Protein AF-A0A2V7W5N4-F1 (afdb_monomer)

Radius of gyration: 12.52 Å; Cα contacts (8 Å, |Δi|>4): 218; chains: 1; bounding box: 34×28×32 Å

Sequence (98 aa):
MAKWRATPAVEGRAATDADVKAGCAIFAVDGEPVDLDLPACAIVREEGVGEPTPVIVIQAERIEDGSVAIGYRLLDGGCGIASLEDVELLSEPDERFR

Solvent-accessible surface area (backbone atoms only — not comparable to full-atom values): 5632 Å² total; per-residue (Å²): 143,75,62,66,73,70,43,59,41,46,70,87,44,54,48,43,68,67,34,34,74,71,57,20,30,73,61,59,79,79,37,43,49,43,97,63,80,62,33,32,35,30,34,40,52,52,91,89,77,62,75,75,39,50,32,38,36,16,30,47,29,31,40,96,91,68,51,43,45,30,19,33,32,42,84,89,68,60,68,52,74,44,50,52,90,34,44,49,77,39,98,59,82,57,87,75,69,116

Nearest PDB structures (foldseek):
  7oyc-assembly1_E2  TM=7.199E-01  e=3.493E-02  Xenopus laevis
  7mq9-assembly1_L4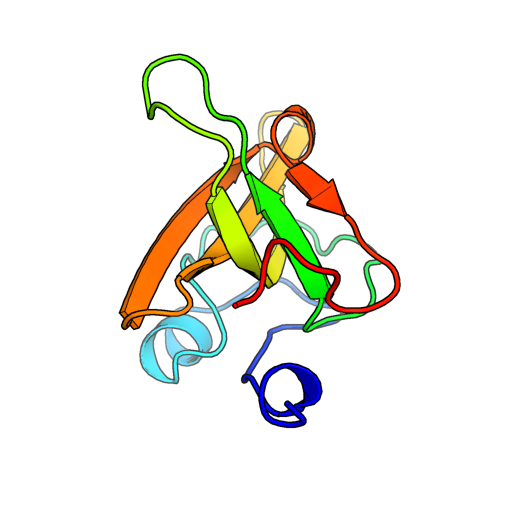  TM=7.610E-01  e=6.114E-02  Homo sapiens
  8b2l-assembly1_A1  TM=7.366E-01  e=4.887E-02  Nicotiana tabacum
  6hq9-assembly1_A  TM=7.669E-01  e=1.771E-01  Homo sapiens
  4bts-assembly1_AW  TM=6.909E-01  e=1.497E-01  Tetrahymena thermophila

Structure (mmCIF, N/CA/C/O backbone):
data_AF-A0A2V7W5N4-F1
#
_entry.id   AF-A0A2V7W5N4-F1
#
loop_
_atom_site.group_PDB
_atom_site.id
_atom_site.type_symbol
_atom_site.label_atom_id
_atom_site.label_alt_id
_atom_site.label_comp_id
_atom_site.label_asym_id
_atom_site.label_entity_id
_atom_site.label_seq_id
_atom_site.pdbx_PDB_ins_code
_atom_site.Cartn_x
_atom_site.Cartn_y
_atom_site.Cartn_z
_atom_site.occupancy
_atom_site.B_iso_or_equiv
_atom_site.auth_seq_id
_atom_site.auth_comp_id
_atom_site.auth_asym_id
_atom_site.auth_atom_id
_atom_site.pdbx_PDB_model_num
ATOM 1 N N . MET A 1 1 ? -19.803 -3.008 7.600 1.00 56.47 1 MET A N 1
ATOM 2 C CA . MET A 1 1 ? -18.468 -2.564 7.150 1.00 56.47 1 MET A CA 1
ATOM 3 C C . MET A 1 1 ? -17.701 -3.745 6.560 1.00 56.47 1 MET A C 1
ATOM 5 O O . MET A 1 1 ? -16.902 -4.352 7.247 1.00 56.47 1 MET A O 1
ATOM 9 N N . ALA A 1 2 ? -17.987 -4.114 5.305 1.00 59.06 2 ALA A N 1
ATOM 10 C CA . ALA A 1 2 ? -17.366 -5.265 4.623 1.00 59.06 2 ALA A CA 1
ATOM 11 C C . ALA A 1 2 ? -16.718 -4.890 3.273 1.00 59.06 2 ALA A C 1
ATOM 13 O O . ALA A 1 2 ? -16.298 -5.761 2.523 1.00 59.06 2 ALA A O 1
ATOM 14 N N . LYS A 1 3 ? -16.678 -3.595 2.928 1.00 80.56 3 LYS A N 1
ATOM 15 C CA . LYS A 1 3 ? -16.268 -3.146 1.589 1.00 80.56 3 LYS A CA 1
ATOM 16 C C . LYS A 1 3 ? -14.756 -3.017 1.420 1.00 80.56 3 LYS A C 1
ATOM 18 O O . LYS A 1 3 ? -14.288 -3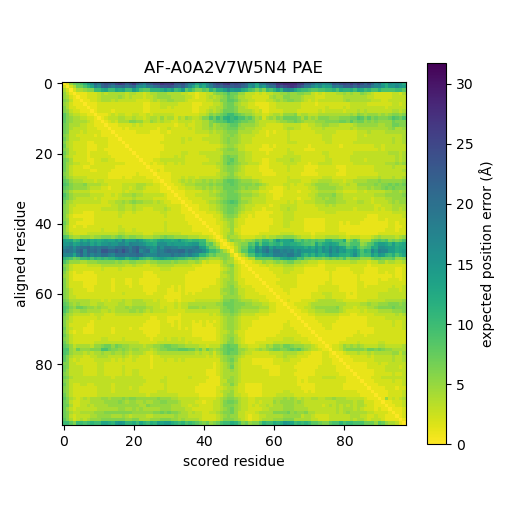.152 0.300 1.00 80.56 3 LYS A O 1
ATOM 23 N N . TRP A 1 4 ? -14.004 -2.805 2.502 1.00 90.62 4 TRP A N 1
ATOM 24 C CA . TRP A 1 4 ? -12.566 -2.541 2.406 1.00 90.62 4 TRP A CA 1
ATOM 25 C C . TRP A 1 4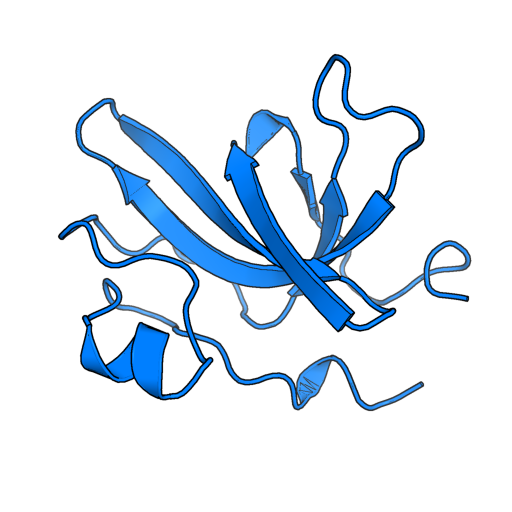 ? -11.798 -3.723 1.798 1.00 90.62 4 TRP A C 1
ATOM 27 O O . TRP A 1 4 ? -10.987 -3.504 0.908 1.00 90.62 4 TRP A O 1
ATOM 37 N N . ARG A 1 5 ? -12.145 -4.967 2.168 1.00 92.62 5 ARG A N 1
ATOM 38 C CA . ARG A 1 5 ? -11.549 -6.194 1.604 1.00 92.62 5 ARG A CA 1
ATOM 39 C C . ARG A 1 5 ? -11.793 -6.366 0.103 1.00 92.62 5 ARG A C 1
ATOM 41 O O . ARG A 1 5 ? -11.075 -7.109 -0.545 1.00 92.62 5 ARG A O 1
ATOM 48 N N . ALA A 1 6 ? -12.817 -5.710 -0.443 1.00 92.25 6 ALA A N 1
ATOM 49 C CA . ALA A 1 6 ? -13.132 -5.738 -1.870 1.00 92.25 6 ALA A CA 1
ATOM 50 C C . ALA A 1 6 ? -12.481 -4.576 -2.644 1.00 92.25 6 ALA A C 1
ATOM 52 O O . ALA A 1 6 ? -12.761 -4.409 -3.831 1.00 92.25 6 ALA A O 1
ATOM 53 N N . THR A 1 7 ? -11.665 -3.747 -1.983 1.00 93.88 7 THR A N 1
ATOM 54 C CA . THR A 1 7 ? -10.967 -2.635 -2.636 1.00 93.88 7 THR A CA 1
ATOM 55 C C . THR A 1 7 ? -9.903 -3.202 -3.573 1.00 93.88 7 THR A C 1
ATOM 57 O O . THR A 1 7 ? -9.068 -3.978 -3.113 1.00 93.88 7 THR A O 1
ATOM 60 N N . PRO A 1 8 ? -9.913 -2.840 -4.867 1.00 95.00 8 PRO A N 1
ATOM 61 C CA . PRO A 1 8 ? -8.890 -3.296 -5.796 1.00 95.00 8 PRO A CA 1
ATOM 62 C C . PRO A 1 8 ? -7.495 -2.852 -5.346 1.00 95.00 8 PRO A C 1
ATOM 64 O O . PRO A 1 8 ? -7.305 -1.689 -4.991 1.00 95.00 8 PRO A O 1
ATOM 67 N N . ALA A 1 9 ? -6.542 -3.779 -5.388 1.00 95.81 9 ALA A N 1
ATOM 68 C CA . ALA A 1 9 ? -5.164 -3.586 -4.956 1.00 95.81 9 ALA A CA 1
ATOM 69 C C . ALA A 1 9 ? -4.194 -4.328 -5.886 1.00 95.81 9 ALA A C 1
ATOM 71 O O . ALA A 1 9 ? -4.601 -5.233 -6.623 1.00 95.81 9 ALA A O 1
ATOM 72 N N . VAL A 1 10 ? -2.922 -3.937 -5.857 1.00 92.81 10 VAL A N 1
ATOM 73 C CA . VAL A 1 10 ? -1.822 -4.666 -6.500 1.00 92.81 10 VAL A CA 1
ATOM 74 C C . VAL A 1 10 ? -1.089 -5.479 -5.438 1.00 92.81 10 VAL A C 1
ATOM 76 O O . VAL A 1 10 ? -0.733 -4.950 -4.392 1.00 92.81 10 VAL A O 1
ATOM 79 N N . GLU A 1 11 ? -0.849 -6.758 -5.722 1.00 86.38 11 GLU A N 1
ATOM 80 C CA . GLU A 1 11 ? -0.189 -7.692 -4.809 1.00 86.38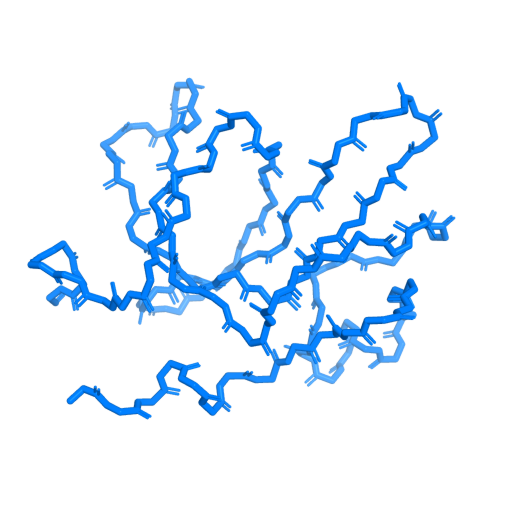 11 GLU A CA 1
ATOM 81 C C . GLU A 1 11 ? 0.905 -8.480 -5.546 1.00 86.38 11 GLU A C 1
ATOM 83 O O . GLU A 1 11 ? 0.729 -8.885 -6.700 1.00 86.38 11 GLU A O 1
ATOM 88 N N . GLY A 1 12 ? 2.047 -8.684 -4.883 1.00 87.19 12 GLY A N 1
ATOM 89 C CA . GLY A 1 12 ? 3.119 -9.576 -5.341 1.00 87.19 12 GLY A CA 1
ATOM 90 C C . GLY A 1 12 ? 3.903 -9.121 -6.579 1.00 87.19 12 GLY A C 1
ATOM 91 O O . GLY A 1 12 ? 4.707 -9.890 -7.104 1.00 87.19 12 GLY A O 1
ATOM 92 N N . ARG A 1 13 ? 3.691 -7.894 -7.069 1.00 93.25 13 ARG A N 1
ATOM 93 C CA . ARG A 1 13 ? 4.445 -7.294 -8.183 1.00 93.25 13 ARG A CA 1
ATOM 94 C C . ARG A 1 13 ? 4.412 -5.768 -8.130 1.00 93.25 13 ARG A C 1
ATOM 96 O O . ARG A 1 13 ? 3.528 -5.202 -7.498 1.00 93.25 13 ARG A O 1
ATOM 103 N N . ALA A 1 14 ? 5.321 -5.129 -8.861 1.00 93.38 14 ALA A N 1
ATOM 104 C CA . ALA A 1 14 ? 5.263 -3.695 -9.113 1.00 93.38 14 ALA A CA 1
ATOM 105 C C . ALA A 1 14 ? 4.017 -3.321 -9.931 1.00 93.38 14 ALA A C 1
ATOM 107 O O . ALA A 1 14 ? 3.565 -4.081 -10.807 1.00 93.38 14 ALA A O 1
ATOM 108 N N . ALA A 1 15 ? 3.459 -2.149 -9.652 1.00 96.44 15 ALA A N 1
ATOM 109 C CA . ALA A 1 15 ? 2.346 -1.594 -10.394 1.00 96.44 15 ALA A CA 1
ATOM 110 C C . ALA A 1 15 ? 2.778 -1.074 -11.770 1.00 96.44 15 ALA A C 1
ATOM 112 O O . ALA A 1 15 ? 3.878 -0.566 -11.981 1.00 96.44 15 ALA A O 1
ATOM 113 N N . THR A 1 16 ? 1.850 -1.171 -12.715 1.00 96.88 16 THR A N 1
ATOM 114 C CA . THR A 1 16 ? 1.972 -0.656 -14.078 1.00 96.88 16 THR A CA 1
ATOM 115 C C . THR A 1 16 ? 1.010 0.510 -14.295 1.00 96.88 16 THR A C 1
ATOM 117 O O . THR A 1 16 ? 0.027 0.668 -13.567 1.00 96.88 1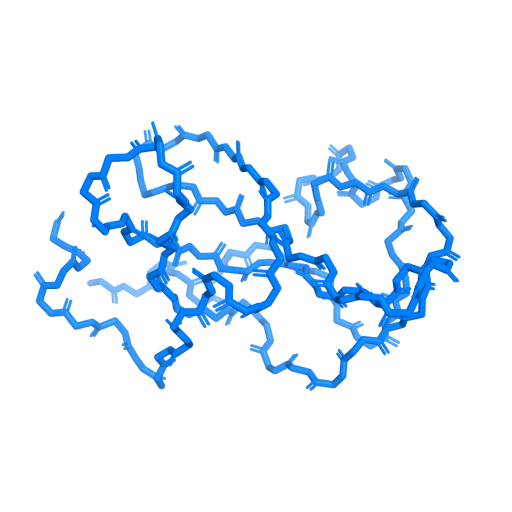6 THR A O 1
ATOM 120 N N . ASP A 1 17 ? 1.202 1.279 -15.368 1.00 97.38 17 ASP A N 1
ATOM 121 C CA . ASP A 1 17 ? 0.250 2.327 -15.771 1.00 97.38 17 ASP A CA 1
ATOM 122 C C . ASP A 1 17 ? -1.181 1.794 -15.964 1.00 97.38 17 ASP A C 1
ATOM 124 O O . ASP A 1 17 ? -2.167 2.502 -15.737 1.00 97.38 17 ASP A O 1
ATOM 128 N N . ALA A 1 18 ? -1.318 0.527 -16.372 1.00 97.12 18 ALA A N 1
ATOM 129 C CA . ALA A 1 18 ? -2.616 -0.118 -16.513 1.00 97.12 18 ALA A CA 1
ATOM 130 C C . ALA A 1 18 ? -3.305 -0.321 -15.155 1.00 97.12 18 ALA A C 1
ATOM 132 O O . ALA A 1 18 ? -4.521 -0.156 -15.071 1.00 97.12 18 ALA A O 1
ATOM 133 N N . ASP A 1 19 ? -2.547 -0.615 -14.096 1.00 97.31 19 ASP A N 1
ATOM 134 C CA . ASP A 1 19 ? -3.076 -0.778 -12.737 1.00 97.31 19 ASP A CA 1
ATOM 135 C C . ASP A 1 19 ? -3.545 0.549 -12.152 1.00 97.31 19 ASP A C 1
ATOM 137 O O . ASP A 1 19 ? -4.620 0.620 -11.550 1.00 97.31 19 ASP A O 1
ATOM 141 N N . VAL A 1 20 ? -2.779 1.617 -12.394 1.00 97.00 20 VAL A N 1
ATOM 142 C CA . VAL A 1 20 ? -3.163 2.982 -12.015 1.00 97.00 20 VAL A CA 1
ATOM 143 C C . VAL A 1 20 ? -4.458 3.371 -12.726 1.00 97.00 20 VAL A C 1
ATOM 145 O O . VAL A 1 20 ? -5.414 3.818 -12.091 1.00 97.00 20 VAL A O 1
ATOM 148 N N . LYS A 1 21 ? -4.550 3.113 -14.037 1.00 96.56 21 LYS A N 1
ATOM 149 C CA . LYS A 1 21 ? -5.762 3.375 -14.828 1.00 96.56 21 LYS A CA 1
ATOM 150 C C . LYS A 1 21 ? -6.961 2.525 -14.392 1.00 96.56 21 LYS A C 1
ATOM 152 O O . LYS A 1 21 ? -8.095 2.994 -14.479 1.00 96.56 21 LYS A O 1
ATOM 157 N N . ALA A 1 22 ? -6.728 1.293 -13.942 1.00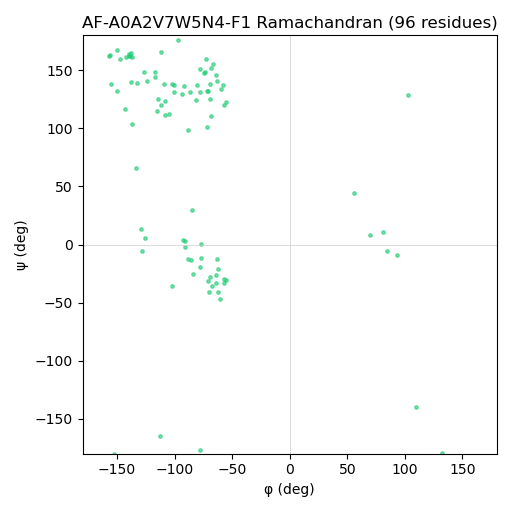 95.44 22 ALA A N 1
ATOM 158 C CA . ALA A 1 22 ? -7.757 0.405 -13.403 1.00 95.44 22 ALA A CA 1
ATOM 159 C C . ALA A 1 22 ? -8.167 0.759 -11.961 1.00 95.44 22 ALA A C 1
ATOM 161 O O . ALA A 1 22 ? -9.175 0.251 -11.471 1.00 95.44 22 ALA A O 1
ATOM 162 N N . GLY A 1 23 ? -7.417 1.637 -11.288 1.00 94.12 23 GLY A N 1
ATOM 163 C CA . GLY A 1 23 ? -7.676 2.051 -9.912 1.00 94.12 23 GLY A CA 1
ATOM 164 C C . GLY A 1 23 ? -7.173 1.072 -8.847 1.00 94.12 23 GLY A C 1
ATOM 165 O O . GLY A 1 23 ? -7.502 1.262 -7.675 1.00 94.12 23 GLY A O 1
ATOM 166 N N . CYS A 1 24 ? -6.367 0.077 -9.220 1.00 95.62 24 CYS A N 1
ATOM 167 C CA . CYS A 1 24 ? -5.757 -0.890 -8.299 1.00 95.62 24 CYS A CA 1
ATOM 168 C C . CYS A 1 24 ? -4.436 -0.386 -7.693 1.00 95.62 24 CYS A C 1
ATOM 170 O O . CYS A 1 24 ? -3.944 -0.971 -6.738 1.00 95.62 24 CYS A O 1
ATOM 172 N N . ALA A 1 25 ? -3.875 0.691 -8.244 1.00 97.19 25 ALA A N 1
ATOM 173 C CA . ALA A 1 25 ? -2.648 1.341 -7.793 1.00 97.19 25 ALA A CA 1
ATOM 174 C C . ALA A 1 25 ? -2.803 2.872 -7.816 1.00 97.19 25 ALA A C 1
ATOM 176 O O . ALA A 1 25 ? -3.746 3.407 -8.415 1.00 97.19 25 ALA A O 1
ATOM 177 N N . ILE A 1 26 ? -1.886 3.574 -7.150 1.00 97.12 26 ILE A N 1
ATOM 178 C CA . ILE A 1 26 ? -1.786 5.041 -7.135 1.00 97.12 26 ILE A CA 1
ATOM 179 C C . ILE A 1 26 ? -0.664 5.530 -8.054 1.00 97.12 26 ILE A C 1
ATOM 181 O O . ILE A 1 26 ? -0.826 6.557 -8.711 1.00 97.12 26 ILE A 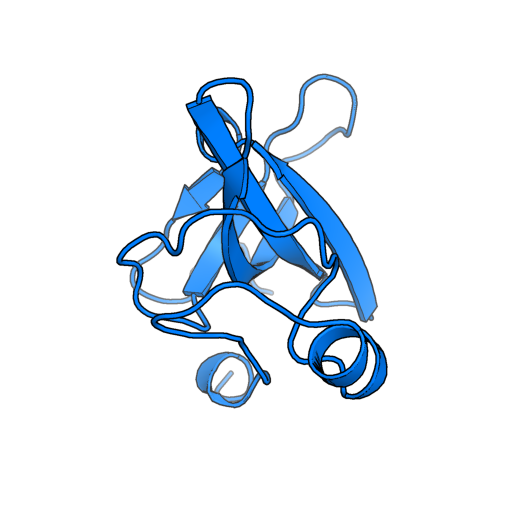O 1
ATOM 185 N N . PHE A 1 27 ? 0.440 4.789 -8.138 1.00 96.56 27 PHE A N 1
ATOM 186 C CA . PHE A 1 27 ? 1.615 5.152 -8.931 1.00 96.56 27 PHE A CA 1
ATOM 187 C C . PHE A 1 27 ? 2.195 3.940 -9.672 1.00 96.56 27 PHE A C 1
ATOM 189 O O . PHE A 1 27 ? 1.905 2.802 -9.315 1.00 96.56 27 PHE A O 1
ATOM 196 N N . ALA A 1 28 ? 3.019 4.194 -10.691 1.00 96.19 28 ALA A N 1
ATOM 197 C CA . ALA A 1 28 ? 3.790 3.187 -11.417 1.00 96.19 28 ALA A CA 1
ATOM 198 C C . ALA A 1 28 ? 5.207 3.734 -11.638 1.00 96.19 28 ALA A C 1
ATOM 200 O O . ALA A 1 28 ? 5.405 4.644 -12.442 1.00 96.19 28 ALA A O 1
ATOM 201 N N . VAL A 1 29 ? 6.172 3.239 -10.861 1.00 93.88 29 VAL A N 1
ATOM 202 C CA . VAL A 1 29 ? 7.551 3.772 -10.822 1.00 93.88 29 VAL A CA 1
ATOM 203 C C . VAL A 1 29 ? 8.620 2.693 -10.995 1.00 93.88 29 VAL A C 1
ATOM 205 O O . VAL A 1 29 ? 9.787 2.963 -10.748 1.00 93.88 29 VAL A O 1
ATOM 208 N N . ASP A 1 30 ? 8.223 1.491 -11.424 1.00 92.44 30 ASP A N 1
ATOM 209 C CA . ASP A 1 30 ? 9.116 0.329 -11.569 1.00 92.44 30 ASP A CA 1
ATOM 210 C C . ASP A 1 30 ? 9.858 -0.015 -10.259 1.00 92.44 30 ASP A C 1
ATOM 212 O O . ASP A 1 30 ? 11.067 -0.238 -10.238 1.00 92.44 30 ASP A O 1
ATOM 216 N N . GLY A 1 31 ? 9.124 0.005 -9.138 1.00 93.25 31 GLY A N 1
ATOM 217 C CA . GLY A 1 31 ? 9.643 -0.377 -7.826 1.00 93.25 31 GLY A CA 1
ATOM 218 C C . GLY A 1 31 ? 9.731 -1.893 -7.637 1.00 93.25 31 GLY A C 1
ATOM 219 O O . GLY A 1 31 ? 9.415 -2.687 -8.521 1.00 93.25 31 GLY A O 1
ATOM 220 N N . GLU A 1 32 ? 10.127 -2.318 -6.443 1.00 95.50 32 GLU A N 1
ATOM 221 C CA . GLU A 1 32 ? 10.108 -3.725 -6.046 1.00 95.50 32 GLU A CA 1
ATOM 222 C C . GLU A 1 32 ? 8.880 -4.017 -5.172 1.00 95.50 32 GLU A C 1
ATOM 224 O O . GLU A 1 32 ? 8.573 -3.236 -4.266 1.00 95.50 32 GLU A O 1
ATOM 229 N N . PRO A 1 33 ? 8.168 -5.137 -5.380 1.00 92.38 33 PRO A N 1
ATOM 230 C CA . PRO A 1 33 ? 7.028 -5.483 -4.540 1.00 92.38 33 PRO A CA 1
ATOM 231 C C . PRO A 1 33 ? 7.444 -5.710 -3.085 1.00 92.38 33 PRO A C 1
ATOM 233 O O . PRO A 1 33 ? 8.464 -6.343 -2.805 1.00 92.38 33 PRO A O 1
ATOM 236 N N . VAL A 1 34 ? 6.611 -5.245 -2.156 1.00 94.00 34 VAL A N 1
ATOM 237 C CA . VAL A 1 34 ? 6.731 -5.555 -0.727 1.00 94.00 34 VAL A CA 1
ATOM 238 C C . VAL A 1 34 ? 5.696 -6.610 -0.351 1.00 94.00 34 VAL A C 1
ATOM 240 O O . VAL A 1 34 ? 4.551 -6.548 -0.793 1.00 94.00 34 VAL A O 1
ATOM 243 N N . ASP A 1 35 ? 6.111 -7.582 0.461 1.00 92.62 35 ASP A N 1
ATOM 244 C CA . ASP A 1 35 ? 5.224 -8.618 0.989 1.00 92.62 35 ASP A CA 1
ATOM 245 C C . ASP A 1 35 ? 4.293 -8.014 2.052 1.00 92.62 35 ASP A C 1
ATOM 247 O O . ASP A 1 35 ? 4.710 -7.718 3.176 1.00 92.62 35 ASP A O 1
ATOM 251 N N . LEU A 1 36 ? 3.053 -7.743 1.650 1.00 91.81 36 LEU A N 1
ATOM 252 C CA . LEU A 1 36 ? 1.998 -7.175 2.478 1.00 91.81 36 LEU A CA 1
ATOM 253 C C . LEU A 1 36 ? 0.644 -7.688 1.973 1.00 91.81 36 LEU A C 1
ATOM 255 O O . LEU A 1 36 ? 0.360 -7.603 0.780 1.00 91.81 36 LEU A O 1
ATOM 259 N N . ASP A 1 37 ? -0.203 -8.166 2.885 1.00 92.94 37 ASP A N 1
ATOM 260 C CA . ASP A 1 37 ? -1.559 -8.607 2.551 1.00 92.94 37 ASP A CA 1
ATOM 261 C C . ASP A 1 37 ? -2.415 -7.396 2.155 1.00 92.94 37 ASP A C 1
ATOM 263 O O . ASP A 1 37 ? -2.738 -6.559 3.002 1.00 92.94 37 ASP A O 1
ATOM 267 N N . LEU A 1 38 ? -2.789 -7.290 0.876 1.00 94.75 38 LEU A N 1
ATOM 268 C CA . LEU A 1 38 ? -3.547 -6.156 0.343 1.00 94.75 38 LEU A CA 1
ATOM 269 C C . LEU A 1 38 ? -4.934 -6.566 -0.195 1.00 94.75 38 LEU A C 1
ATOM 271 O O . LEU A 1 38 ? -5.101 -7.664 -0.719 1.00 94.75 38 LEU A O 1
ATOM 275 N N . PRO A 1 39 ? -5.953 -5.686 -0.108 1.00 96.19 39 PRO A N 1
ATOM 276 C CA . PRO A 1 39 ? -5.921 -4.386 0.564 1.00 96.19 39 PRO A CA 1
ATOM 277 C C . PRO A 1 39 ? -5.764 -4.534 2.087 1.00 96.19 39 PRO A C 1
ATOM 279 O O . PRO A 1 39 ? -6.164 -5.555 2.637 1.00 96.19 39 PRO A O 1
ATOM 282 N N . ALA A 1 40 ? -5.231 -3.512 2.763 1.00 96.12 40 ALA A N 1
ATOM 283 C CA . ALA A 1 40 ? -5.072 -3.478 4.222 1.00 96.12 40 ALA A CA 1
ATOM 284 C C . ALA A 1 40 ? -5.694 -2.218 4.830 1.00 96.12 40 ALA A C 1
ATOM 286 O O . ALA A 1 40 ? -5.701 -1.151 4.216 1.00 96.12 40 ALA A O 1
ATOM 287 N N . CYS A 1 41 ? -6.197 -2.317 6.057 1.00 96.88 41 CYS A N 1
ATOM 288 C CA . CYS A 1 41 ? -6.596 -1.144 6.829 1.00 96.88 41 CYS A CA 1
ATOM 289 C C . CYS A 1 41 ? -5.365 -0.504 7.464 1.00 96.88 41 CYS A C 1
ATOM 291 O O . CYS A 1 41 ? -4.519 -1.205 8.012 1.00 96.88 41 CYS A O 1
ATOM 293 N N . ALA A 1 42 ? -5.276 0.822 7.422 1.00 96.75 42 ALA A N 1
ATOM 294 C CA . ALA A 1 42 ? -4.208 1.539 8.098 1.00 96.75 42 ALA A CA 1
ATOM 295 C C . ALA A 1 42 ? -4.639 2.929 8.560 1.00 96.75 42 ALA A C 1
ATOM 297 O O . ALA A 1 42 ? -5.668 3.446 8.123 1.00 96.75 42 ALA A O 1
ATOM 298 N N . ILE A 1 43 ? -3.822 3.540 9.412 1.00 96.06 43 ILE A N 1
ATOM 299 C CA . ILE A 1 43 ? -3.897 4.960 9.747 1.00 96.06 43 ILE A CA 1
ATOM 300 C C . ILE A 1 43 ? -2.636 5.652 9.234 1.00 96.06 43 ILE A C 1
ATOM 302 O O . ILE A 1 43 ? -1.535 5.251 9.599 1.00 96.06 43 ILE A O 1
ATOM 306 N N . VAL A 1 44 ? -2.794 6.698 8.425 1.00 94.75 44 VAL A N 1
ATOM 307 C CA . VAL A 1 44 ? -1.679 7.538 7.959 1.00 94.75 44 VAL A CA 1
ATOM 308 C C . VAL A 1 44 ? -1.490 8.719 8.911 1.00 94.75 44 VAL A C 1
ATOM 310 O O . VAL A 1 44 ? -2.465 9.346 9.339 1.00 94.75 44 VAL A O 1
ATOM 313 N N . ARG A 1 45 ? -0.232 9.011 9.251 1.00 90.06 45 ARG A N 1
ATOM 314 C CA . ARG A 1 45 ? 0.205 10.095 10.141 1.00 90.06 45 ARG A CA 1
ATOM 315 C C . ARG A 1 45 ? 1.381 10.852 9.522 1.00 90.06 45 ARG A C 1
ATOM 317 O O . ARG A 1 45 ? 2.482 10.818 10.050 1.00 90.06 45 ARG A O 1
ATOM 324 N N . GLU A 1 46 ? 1.144 11.535 8.412 1.00 74.94 46 GLU A N 1
ATOM 325 C CA . GLU A 1 46 ? 2.179 12.352 7.776 1.00 74.94 46 GLU A CA 1
ATOM 326 C C . GLU A 1 46 ? 2.351 13.687 8.526 1.00 74.94 46 GLU A C 1
ATOM 328 O O . GLU A 1 46 ? 1.371 14.385 8.832 1.00 74.94 46 GLU A O 1
ATOM 333 N N . GLU A 1 47 ? 3.597 14.053 8.841 1.00 64.81 47 GLU A N 1
ATOM 334 C CA . GLU A 1 47 ? 3.903 15.338 9.474 1.00 64.81 47 GLU A CA 1
ATOM 335 C C . GLU A 1 47 ? 3.376 16.503 8.617 1.00 64.81 47 GLU A C 1
ATOM 337 O O . GLU A 1 47 ? 3.762 16.698 7.469 1.00 64.81 47 GLU A O 1
ATOM 342 N N . GLY A 1 48 ? 2.484 17.314 9.192 1.00 61.97 48 GLY A N 1
ATOM 343 C CA . GLY A 1 48 ? 1.905 18.486 8.525 1.00 61.97 48 GLY A CA 1
ATOM 344 C C . GLY A 1 48 ? 0.581 18.247 7.790 1.00 61.97 48 GLY A C 1
ATOM 345 O O . GLY A 1 48 ? -0.067 19.230 7.428 1.00 61.97 48 GLY A O 1
ATOM 346 N N . VAL A 1 49 ? 0.126 16.995 7.638 1.00 57.69 49 VAL A N 1
ATOM 347 C CA . VAL A 1 49 ? -1.168 16.659 6.996 1.00 57.69 49 VAL A CA 1
ATOM 348 C C . VAL A 1 49 ? -2.343 16.649 7.987 1.00 57.69 49 VAL A C 1
ATOM 350 O O . VAL A 1 49 ? -3.501 16.742 7.586 1.00 57.69 49 VAL A O 1
ATOM 353 N N . GLY A 1 50 ? -2.066 16.687 9.292 1.00 65.62 50 GLY A N 1
ATOM 354 C CA . GLY A 1 50 ? -3.071 16.919 10.332 1.00 65.62 50 GLY A CA 1
ATOM 355 C C . GLY A 1 50 ? -3.361 15.685 11.179 1.00 65.62 50 GLY A C 1
ATOM 356 O O . GLY A 1 50 ? -2.442 14.992 11.612 1.00 65.62 50 GLY A O 1
ATOM 357 N N . GLU A 1 51 ? -4.638 15.46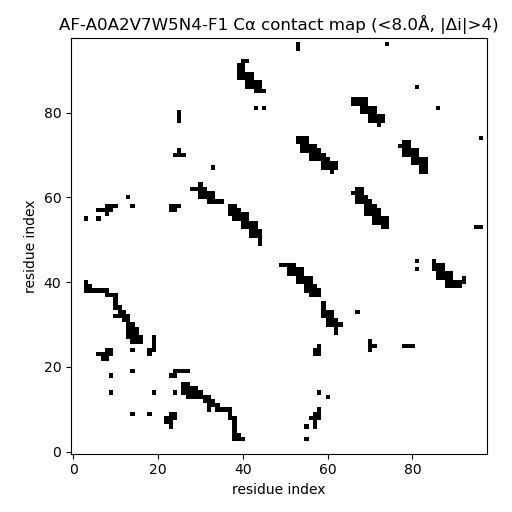8 11.504 1.00 81.25 51 GLU A N 1
ATOM 358 C CA . GLU A 1 51 ? -5.060 14.367 12.371 1.00 81.25 51 GLU A CA 1
ATOM 359 C C . GLU A 1 51 ? -4.861 12.989 11.707 1.00 81.25 51 GLU A C 1
ATOM 361 O O . GLU A 1 51 ? -4.916 12.870 10.479 1.00 81.25 51 GLU A O 1
ATOM 366 N N . PRO A 1 52 ? -4.652 11.924 12.506 1.00 90.19 52 PRO A N 1
ATOM 367 C CA . PRO A 1 52 ? -4.484 10.568 11.994 1.00 90.19 52 PRO A CA 1
ATOM 368 C C . PRO A 1 52 ? -5.665 10.163 11.113 1.00 90.19 52 PRO A C 1
ATOM 370 O O . PRO A 1 52 ? -6.812 10.176 11.563 1.00 90.19 52 PRO A O 1
ATOM 373 N N . THR A 1 53 ? -5.383 9.788 9.869 1.00 92.81 53 THR A N 1
ATOM 374 C CA . THR A 1 53 ? -6.423 9.571 8.859 1.00 92.81 53 THR A CA 1
ATOM 375 C C . THR A 1 53 ? -6.573 8.079 8.556 1.00 92.81 53 THR A C 1
ATOM 377 O O . THR A 1 53 ? -5.584 7.439 8.191 1.00 92.81 53 THR A O 1
ATOM 380 N N . PRO A 1 54 ? -7.775 7.491 8.700 1.00 95.12 54 PRO A N 1
ATOM 381 C CA . PRO A 1 54 ? -8.022 6.102 8.337 1.00 95.12 54 PRO A CA 1
ATOM 382 C C . PRO A 1 54 ? -8.039 5.925 6.815 1.00 95.12 54 PRO A C 1
ATOM 384 O O . PRO A 1 54 ? -8.707 6.666 6.091 1.00 95.12 54 PRO A O 1
ATOM 387 N N . VAL A 1 55 ? -7.321 4.916 6.326 1.00 95.81 55 VAL A N 1
ATOM 388 C CA . VAL A 1 55 ? -7.154 4.649 4.894 1.00 95.81 55 VAL A CA 1
ATOM 389 C C . VAL A 1 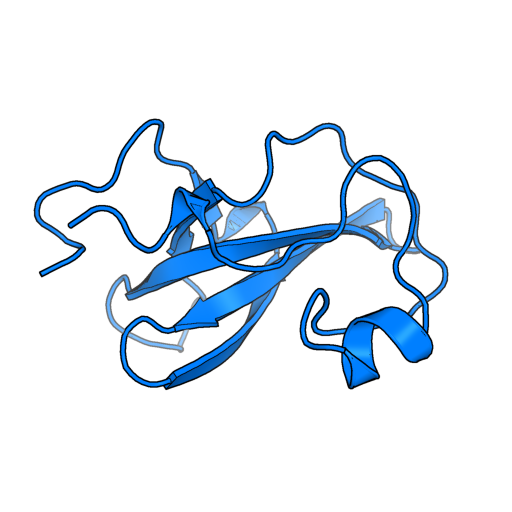55 ? -7.217 3.159 4.579 1.00 95.81 55 VAL A C 1
ATOM 391 O O . VAL A 1 55 ? -7.059 2.299 5.446 1.00 95.81 55 VAL A O 1
ATOM 394 N N . ILE A 1 56 ? -7.411 2.847 3.301 1.00 96.75 56 ILE A N 1
ATOM 395 C CA . ILE A 1 56 ? -7.256 1.495 2.766 1.00 96.75 56 ILE A CA 1
ATOM 396 C C . ILE A 1 56 ? -5.994 1.480 1.911 1.00 96.75 56 ILE A C 1
ATOM 398 O O . ILE A 1 56 ? -5.957 2.109 0.854 1.00 96.75 56 ILE A O 1
ATOM 402 N N . VAL A 1 57 ? -4.964 0.778 2.366 1.00 97.00 57 VAL A N 1
ATOM 403 C CA . VAL A 1 57 ? -3.744 0.547 1.594 1.00 97.00 57 VAL A CA 1
ATOM 404 C C . VAL A 1 57 ? -4.059 -0.417 0.458 1.00 97.00 57 VAL A C 1
ATOM 406 O O . VAL A 1 57 ? -4.692 -1.450 0.677 1.00 97.00 57 VAL A O 1
ATOM 409 N N . ILE A 1 58 ? -3.628 -0.066 -0.751 1.00 97.12 58 ILE A N 1
ATOM 410 C CA . ILE A 1 58 ? -3.866 -0.847 -1.974 1.00 97.12 58 ILE A CA 1
ATOM 411 C C . ILE A 1 58 ? -2.588 -1.139 -2.766 1.00 97.12 58 ILE A C 1
ATOM 413 O O . ILE A 1 58 ? -2.637 -1.841 -3.771 1.00 97.12 58 ILE A O 1
ATOM 417 N N . GLN A 1 59 ? -1.455 -0.583 -2.340 1.00 97.06 59 GLN A N 1
ATOM 418 C CA . GLN A 1 59 ? -0.166 -0.741 -3.002 1.00 97.06 59 GLN A CA 1
ATOM 419 C C . GLN A 1 59 ? 0.958 -0.532 -1.984 1.00 97.06 59 GLN A C 1
ATOM 421 O O . GLN A 1 59 ? 0.885 0.399 -1.179 1.00 97.06 59 GLN A O 1
ATOM 426 N N . ALA A 1 60 ? 1.996 -1.364 -2.051 1.00 96.62 60 ALA A N 1
ATOM 427 C CA . ALA A 1 60 ? 3.225 -1.212 -1.280 1.00 96.62 60 ALA A CA 1
ATOM 428 C C . ALA A 1 60 ? 4.428 -1.638 -2.130 1.00 96.62 60 ALA A C 1
ATOM 430 O O . ALA A 1 60 ? 4.537 -2.799 -2.528 1.00 96.62 60 ALA A O 1
ATOM 431 N N . GLU A 1 61 ? 5.326 -0.697 -2.412 1.00 97.00 61 GLU A N 1
ATOM 432 C CA . GLU A 1 61 ? 6.503 -0.931 -3.251 1.00 97.00 61 GLU A CA 1
ATOM 433 C C . GLU A 1 61 ? 7.735 -0.260 -2.654 1.00 97.00 61 GLU A C 1
ATOM 435 O O . GLU A 1 61 ? 7.667 0.862 -2.152 1.00 97.00 61 GLU A O 1
ATOM 440 N N . ARG A 1 62 ? 8.878 -0.944 -2.717 1.00 96.94 62 ARG A N 1
ATOM 441 C CA . ARG A 1 62 ? 10.178 -0.356 -2.413 1.00 96.94 62 ARG A CA 1
ATOM 442 C C . ARG A 1 62 ? 10.665 0.411 -3.637 1.00 96.94 62 ARG A C 1
ATOM 444 O O . ARG A 1 62 ? 10.753 -0.161 -4.720 1.00 96.94 62 ARG A O 1
ATOM 451 N N . ILE A 1 63 ? 10.971 1.690 -3.468 1.00 95.00 63 ILE A N 1
ATOM 452 C CA . ILE A 1 63 ? 11.445 2.562 -4.551 1.00 95.00 63 ILE A CA 1
ATOM 453 C C . ILE A 1 63 ? 12.980 2.668 -4.542 1.00 95.00 63 ILE A C 1
ATOM 455 O O . ILE A 1 63 ? 13.642 2.103 -3.671 1.00 95.00 63 ILE A O 1
ATOM 459 N N . GLU A 1 64 ? 13.557 3.367 -5.525 1.00 92.94 64 GLU A N 1
ATOM 460 C CA . GLU A 1 64 ? 15.008 3.387 -5.796 1.00 92.94 64 GLU A CA 1
ATOM 461 C C . GLU A 1 64 ? 15.870 3.832 -4.599 1.00 92.94 64 GLU A C 1
ATOM 463 O O . GLU A 1 64 ? 16.972 3.322 -4.403 1.00 92.94 64 GLU A O 1
ATOM 468 N N . ASP A 1 65 ? 15.365 4.737 -3.756 1.00 93.19 65 ASP A N 1
ATOM 469 C CA . ASP A 1 65 ? 16.069 5.201 -2.552 1.00 93.19 65 ASP A CA 1
ATOM 470 C C . ASP A 1 65 ? 16.029 4.198 -1.379 1.00 93.19 65 ASP A C 1
ATOM 472 O O . ASP A 1 65 ? 16.598 4.443 -0.313 1.00 93.19 65 ASP A O 1
ATOM 476 N N . GLY A 1 66 ? 15.380 3.049 -1.580 1.00 94.25 66 GLY A N 1
ATOM 477 C CA . GLY A 1 66 ? 15.226 1.980 -0.607 1.00 94.25 66 GLY A CA 1
ATOM 478 C C . GLY A 1 66 ? 14.057 2.167 0.361 1.00 94.25 66 GLY A C 1
ATOM 479 O O . GLY A 1 66 ? 13.787 1.240 1.131 1.00 94.25 66 GLY A O 1
ATOM 480 N N . SER A 1 67 ? 13.349 3.299 0.333 1.00 95.44 67 SER A N 1
ATOM 481 C CA . SER A 1 67 ? 12.130 3.513 1.118 1.00 95.44 67 SER A CA 1
ATOM 482 C C . SER A 1 67 ? 10.952 2.707 0.557 1.00 95.44 67 SER A C 1
ATOM 484 O O . SER A 1 67 ? 10.975 2.248 -0.586 1.00 95.44 67 SER A O 1
ATOM 486 N N . VAL A 1 68 ? 9.928 2.477 1.385 1.00 96.62 68 VAL A N 1
ATOM 487 C CA . VAL A 1 68 ? 8.695 1.793 0.967 1.00 96.62 68 VAL A CA 1
ATOM 488 C C . VAL A 1 68 ? 7.591 2.827 0.808 1.00 96.62 68 VAL A C 1
ATOM 490 O O . VAL A 1 68 ? 7.128 3.396 1.798 1.00 96.62 68 VAL A O 1
ATOM 493 N N . ALA A 1 69 ? 7.162 3.030 -0.433 1.00 96.44 69 ALA A N 1
ATOM 494 C CA . ALA A 1 69 ? 6.043 3.880 -0.789 1.00 96.44 69 ALA A CA 1
ATOM 495 C C . ALA A 1 69 ? 4.730 3.091 -0.708 1.00 96.44 69 ALA A C 1
ATOM 497 O O . ALA A 1 69 ? 4.592 1.993 -1.255 1.00 96.44 69 ALA A O 1
ATOM 498 N N . ILE A 1 70 ? 3.750 3.681 -0.034 1.00 96.56 70 ILE A N 1
ATOM 499 C CA . ILE A 1 70 ? 2.428 3.123 0.214 1.00 96.56 70 ILE A CA 1
ATOM 500 C C . ILE A 1 70 ? 1.400 3.926 -0.569 1.00 96.56 70 ILE A C 1
ATOM 502 O O . ILE A 1 70 ? 1.235 5.119 -0.335 1.00 96.56 70 ILE A O 1
ATOM 506 N N . GLY A 1 71 ? 0.677 3.274 -1.476 1.00 96.56 71 GLY A N 1
ATOM 507 C CA . GLY A 1 71 ? -0.485 3.852 -2.144 1.00 96.56 71 GLY A CA 1
ATOM 508 C C . GLY A 1 71 ? -1.768 3.486 -1.402 1.00 96.56 71 GLY A C 1
ATOM 509 O O . GLY A 1 71 ? -2.017 2.310 -1.124 1.00 96.56 71 GLY A O 1
ATOM 510 N N . TYR A 1 72 ? -2.610 4.475 -1.100 1.00 96.50 72 TYR A N 1
ATOM 511 C CA . TYR A 1 72 ? -3.836 4.259 -0.329 1.00 96.50 72 TYR A CA 1
ATOM 512 C C . TYR A 1 72 ? -5.056 5.004 -0.886 1.00 96.50 72 TYR A C 1
ATOM 514 O O . TYR A 1 72 ? -4.951 5.965 -1.652 1.00 96.50 72 TYR A O 1
ATOM 522 N N . ARG A 1 73 ? -6.245 4.558 -0.470 1.00 95.75 73 ARG A N 1
ATOM 523 C CA . ARG A 1 73 ? -7.544 5.202 -0.703 1.00 95.75 73 ARG A CA 1
ATOM 524 C C . ARG A 1 73 ? -8.092 5.782 0.596 1.00 95.75 73 ARG A C 1
ATOM 526 O O . ARG A 1 73 ? -8.050 5.123 1.634 1.00 95.75 73 ARG A O 1
ATOM 533 N N . LEU A 1 74 ? -8.648 6.987 0.511 1.00 93.56 74 LEU A N 1
ATOM 534 C CA . LEU A 1 74 ? -9.414 7.596 1.601 1.00 93.56 74 LEU A CA 1
ATOM 535 C C . LEU A 1 74 ? -10.823 6.989 1.663 1.00 93.56 74 LEU A C 1
ATOM 537 O O . LEU A 1 74 ? -11.367 6.563 0.638 1.00 93.56 74 LEU A O 1
ATOM 541 N N . LEU A 1 75 ? -11.426 6.958 2.854 1.00 91.69 75 LEU A N 1
ATOM 542 C CA . LEU A 1 75 ? -12.758 6.370 3.055 1.00 91.69 75 LEU A CA 1
ATOM 543 C C . LEU A 1 75 ? -13.889 7.185 2.404 1.00 91.69 75 LEU A C 1
ATOM 545 O O . LEU A 1 75 ? -14.910 6.614 2.018 1.00 91.69 75 LEU A O 1
ATOM 549 N N . ASP A 1 76 ? -13.708 8.497 2.268 1.00 88.56 76 ASP A N 1
ATOM 550 C CA . ASP A 1 76 ? -14.657 9.454 1.684 1.00 88.56 76 ASP A CA 1
ATOM 551 C C . ASP A 1 76 ? -14.470 9.667 0.171 1.00 88.56 76 ASP A C 1
ATOM 553 O O . ASP A 1 76 ? -15.269 10.350 -0.473 1.00 88.56 76 ASP A O 1
ATOM 557 N N . GLY A 1 77 ? -13.471 9.010 -0.415 1.00 83.06 77 GLY A N 1
ATOM 558 C CA . GLY A 1 77 ? -13.127 9.129 -1.823 1.00 83.06 77 GLY A CA 1
ATOM 559 C C . GLY A 1 77 ? -11.901 10.010 -2.033 1.00 83.06 77 GLY A C 1
ATOM 560 O O . GLY A 1 77 ? -11.809 11.133 -1.560 1.00 83.06 77 GLY A O 1
ATOM 561 N N . GLY A 1 78 ? -10.938 9.480 -2.779 1.00 91.00 78 GLY A N 1
ATOM 562 C CA . GLY A 1 78 ? -9.635 10.101 -2.982 1.00 91.00 78 GLY A CA 1
ATOM 563 C C . GLY A 1 78 ? -8.515 9.092 -2.777 1.00 91.00 78 GLY A C 1
ATOM 564 O O . GLY A 1 78 ? -8.749 7.903 -2.531 1.00 91.00 78 GLY A O 1
ATOM 565 N N . CYS A 1 79 ? -7.285 9.561 -2.919 1.00 94.75 79 CYS A N 1
ATOM 566 C CA . CYS A 1 79 ? -6.097 8.750 -2.718 1.00 94.75 79 CYS A CA 1
ATOM 567 C C . CYS A 1 79 ? -4.882 9.592 -2.387 1.00 94.75 79 CYS A C 1
ATOM 569 O O . CYS A 1 79 ? -4.848 10.783 -2.688 1.00 94.75 79 CYS A O 1
ATOM 571 N N . GLY A 1 80 ? -3.874 8.925 -1.845 1.00 94.88 80 GLY A N 1
ATOM 572 C CA . GLY A 1 80 ? -2.581 9.519 -1.578 1.00 94.88 80 GLY A CA 1
ATOM 573 C C . GLY A 1 80 ? -1.472 8.481 -1.594 1.00 94.88 80 GLY A C 1
ATOM 574 O O . GLY A 1 80 ? -1.700 7.291 -1.840 1.00 94.88 80 GLY A O 1
ATOM 575 N N . ILE A 1 81 ? -0.271 8.988 -1.352 1.00 95.25 81 ILE A N 1
ATOM 576 C CA . ILE A 1 81 ? 0.950 8.214 -1.176 1.00 95.25 81 ILE A CA 1
ATOM 577 C C . ILE A 1 81 ? 1.526 8.614 0.181 1.00 95.25 81 ILE A C 1
ATOM 579 O O . ILE A 1 81 ? 1.442 9.783 0.543 1.00 95.25 81 ILE A O 1
ATOM 583 N N . ALA A 1 82 ? 2.061 7.658 0.929 1.00 94.94 82 ALA A N 1
ATOM 584 C CA . ALA A 1 82 ? 2.806 7.904 2.160 1.00 94.94 82 ALA A CA 1
ATOM 585 C C . ALA A 1 82 ? 4.013 6.968 2.229 1.00 94.94 82 ALA A C 1
ATOM 587 O O . ALA A 1 82 ? 4.048 5.941 1.546 1.00 94.94 82 ALA A O 1
ATOM 588 N N . SER A 1 83 ? 4.980 7.292 3.077 1.00 94.56 83 SER A N 1
ATOM 589 C CA . SER A 1 83 ? 6.022 6.345 3.459 1.00 94.56 83 SER A CA 1
ATOM 590 C C . SER A 1 83 ? 5.451 5.310 4.432 1.00 94.56 83 SER A C 1
ATOM 592 O O . SER A 1 83 ? 4.583 5.623 5.246 1.00 94.56 83 SER A O 1
ATOM 594 N N . LEU A 1 84 ? 5.948 4.069 4.398 1.00 95.00 84 LEU A N 1
ATOM 595 C CA . LEU A 1 84 ? 5.530 3.028 5.353 1.00 95.00 84 LEU A CA 1
ATOM 596 C C . LEU A 1 84 ? 5.753 3.441 6.820 1.00 95.00 84 LEU A C 1
ATOM 598 O O . LEU A 1 84 ? 5.008 3.008 7.692 1.00 95.00 84 LEU A O 1
ATOM 602 N N . GLU A 1 85 ? 6.749 4.285 7.096 1.00 93.75 85 GLU A N 1
ATOM 603 C CA . GLU A 1 85 ? 7.018 4.813 8.442 1.00 93.75 85 GLU A CA 1
ATOM 604 C C . GLU A 1 85 ? 5.888 5.696 8.996 1.00 93.75 85 GLU A C 1
ATOM 606 O O . GLU A 1 85 ? 5.684 5.731 10.209 1.00 93.75 85 GLU A O 1
ATOM 611 N N . ASP A 1 86 ? 5.099 6.318 8.116 1.00 94.25 86 ASP A N 1
ATOM 612 C CA . ASP A 1 86 ? 3.945 7.147 8.471 1.00 94.25 86 ASP A CA 1
ATOM 613 C C . ASP A 1 86 ? 2.639 6.339 8.540 1.00 94.25 86 ASP A C 1
ATOM 615 O O . ASP A 1 86 ? 1.561 6.905 8.743 1.00 94.25 86 ASP A O 1
ATOM 619 N N . VAL A 1 87 ? 2.701 5.017 8.339 1.00 95.19 87 VAL A N 1
ATOM 620 C CA . VAL A 1 87 ? 1.530 4.147 8.190 1.00 95.19 87 VAL A CA 1
ATOM 621 C C . VAL A 1 87 ? 1.454 3.139 9.340 1.00 95.19 87 VAL A C 1
ATOM 623 O O . VAL A 1 87 ? 2.260 2.221 9.472 1.00 95.19 87 VAL A O 1
ATOM 626 N N . GLU A 1 88 ? 0.408 3.258 10.154 1.00 95.62 88 GLU A N 1
ATOM 627 C CA . GLU A 1 88 ? 0.036 2.282 11.181 1.00 95.62 88 GLU A CA 1
ATOM 628 C C . GLU A 1 88 ? -0.892 1.224 10.561 1.00 95.62 88 GLU A C 1
ATOM 630 O O . GLU A 1 88 ? -2.090 1.466 10.408 1.00 95.62 88 GLU A O 1
ATOM 635 N N . LEU A 1 89 ? -0.353 0.059 10.186 1.00 95.75 89 LEU A N 1
ATOM 636 C CA . LEU A 1 89 ? -1.139 -1.066 9.658 1.00 95.75 89 LEU A CA 1
ATOM 637 C C . LEU A 1 89 ? -2.017 -1.703 10.745 1.00 95.75 89 LEU A C 1
ATOM 639 O O . LEU A 1 89 ? -1.571 -1.948 11.867 1.00 95.75 89 LEU A O 1
ATOM 643 N N . LEU A 1 90 ? -3.255 -2.033 10.383 1.00 95.62 90 LEU A N 1
ATOM 644 C CA . LEU A 1 90 ? -4.247 -2.663 11.250 1.00 95.62 90 LEU A CA 1
ATOM 645 C C . LEU A 1 90 ? -4.626 -4.046 10.709 1.00 95.62 90 LEU A C 1
ATOM 647 O O . LEU A 1 90 ? -4.748 -4.240 9.501 1.00 95.62 90 LEU A O 1
ATOM 651 N N . SER A 1 91 ? -4.883 -5.002 11.604 1.00 91.19 91 SER A N 1
ATOM 652 C CA . SER A 1 91 ? -5.365 -6.339 11.221 1.00 91.19 91 SER A CA 1
ATOM 653 C C . SER A 1 91 ? -6.816 -6.335 10.724 1.00 91.19 91 SER A C 1
ATOM 655 O O . SER A 1 91 ? -7.192 -7.141 9.875 1.00 91.19 91 SER A O 1
ATOM 657 N N . GLU A 1 92 ? -7.630 -5.422 11.250 1.00 92.94 92 GLU A N 1
ATOM 658 C CA . GLU A 1 92 ? -9.029 -5.179 10.898 1.00 92.94 92 GLU A CA 1
ATOM 659 C C . GLU A 1 92 ? -9.334 -3.676 11.066 1.00 92.94 92 GLU A C 1
ATOM 661 O O . GLU A 1 92 ? -8.628 -2.997 11.819 1.00 92.94 92 GLU A O 1
ATOM 666 N N . PRO A 1 93 ? -10.390 -3.139 10.424 1.00 92.75 93 PRO A N 1
ATOM 667 C CA . PRO A 1 93 ? -10.876 -1.798 10.722 1.00 92.75 93 PRO A CA 1
ATOM 668 C C . PRO A 1 93 ? -11.264 -1.679 12.197 1.00 92.75 93 PRO A C 1
ATOM 670 O O . PRO A 1 93 ? -11.950 -2.550 12.738 1.00 92.75 93 PRO A O 1
ATOM 673 N N . ASP A 1 94 ? -10.894 -0.568 12.823 1.00 92.38 94 ASP A N 1
ATOM 674 C CA . ASP A 1 94 ? -11.269 -0.253 14.198 1.00 92.38 94 ASP A CA 1
ATOM 675 C C . ASP A 1 94 ? -12.219 0.953 14.272 1.00 92.38 94 ASP A C 1
ATOM 677 O O . ASP A 1 94 ? -12.835 1.366 13.287 1.00 92.38 94 ASP A O 1
ATOM 681 N N . GLU A 1 95 ? -12.376 1.527 15.465 1.00 91.06 95 GLU A N 1
ATOM 682 C CA . GLU A 1 95 ? -13.275 2.655 15.689 1.00 91.06 95 GLU A CA 1
ATOM 683 C C . GLU A 1 95 ? -12.926 3.937 14.925 1.00 91.06 95 GLU A C 1
ATOM 685 O O . GLU A 1 95 ? -13.769 4.832 14.869 1.00 91.06 95 GLU A O 1
ATOM 690 N N . ARG A 1 96 ? -11.731 4.028 14.335 1.00 91.44 96 ARG A N 1
ATOM 691 C CA . ARG A 1 96 ? -11.310 5.158 13.503 1.00 91.44 96 ARG A CA 1
ATOM 692 C C . ARG A 1 96 ? -11.916 5.081 12.097 1.00 91.44 96 ARG A C 1
ATOM 694 O O . ARG A 1 96 ? -12.028 6.107 11.448 1.00 91.44 96 ARG A O 1
ATOM 701 N N . PHE A 1 97 ? -12.389 3.915 11.647 1.00 89.19 97 PHE A N 1
ATOM 702 C CA . PHE A 1 97 ? -12.976 3.687 10.311 1.00 89.19 97 PHE A CA 1
ATOM 703 C C . PHE A 1 97 ? -14.479 4.028 10.216 1.00 89.19 97 PHE A C 1
ATOM 705 O O . PHE A 1 97 ? -15.215 3.372 9.475 1.00 89.19 97 PHE A O 1
ATOM 712 N N . ARG A 1 98 ? -14.960 4.995 11.005 1.00 79.44 98 ARG A N 1
ATOM 713 C CA . ARG A 1 98 ? -16.391 5.333 11.124 1.00 79.44 98 ARG A CA 1
ATOM 714 C C . ARG A 1 98 ? -16.934 6.165 9.971 1.00 79.44 98 ARG A C 1
ATOM 716 O O . ARG A 1 98 ? -16.205 7.048 9.479 1.00 79.44 98 ARG A O 1
#

Mean predicted aligned error: 3.8 Å

Secondary structure (DSSP, 8-state):
---GGGS----SS---HHHHHHTS-S-----EEP---SSEEEEE--TTT-S-EEEEEEEEEE-TTS-EEEEEEETTS-EEEEEGGGEEEESS--TT--

pLDDT: mean 91.6, std 8.82, range [56.47, 97.38]

Foldseek 3Di:
DPCLQVQAADADAADDPVCCVVNLFVDGQRFGADHDPPQFWKWFADVPPDDTFIWTWRGWGQHPVRWIKTWTAGLVGDIDIDTVVRIGTDPDDDPRSD